Protein AF-A0A7X3IC66-F1 (afdb_monomer)

Mean predicted aligned error: 14.24 Å

Nearest PDB structures (foldseek):
  1yvi-assembly1_A  TM=6.489E-01  e=3.485E-03  Oryza sativa
  1yvi-assembly2_B  TM=6.527E-01  e=1.389E-02  Oryza sativa
  1wn0-assembly2_B  TM=6.439E-01  e=1.075E-02  Zea mays
  4euk-assembly1_B  TM=6.528E-01  e=2.092E-02  Arabidopsis thaliana
  4g78-assembly1_A  TM=6.211E-01  e=2.092E-02  Medicago truncatula

Foldseek 3Di:
DDDDDDDDDDDDDDDDDDDDDDDDDDDDDDDDDDDDDDDDDPPPDDDPPQLFDVVLLCVLVVNDPVVSLVLLVVLLVLLVVLLVVLPDPVDQLQVNLVSLVVNLVSCNSGRSVQLNVLSVQSSVCSVDPDDRPSVSNNVSSVSSSVCSVVVVD

Radius of gyration: 23.3 Å; Cα contacts (8 Å, |Δi|>4): 131; chains: 1; bounding box: 48×47×76 Å

Solvent-accessible surface area (backbone atoms only — not comparable to full-atom values): 9408 Å² total; per-residue (Å²): 143,82,86,85,83,89,87,87,81,84,86,83,84,87,82,89,89,85,85,88,88,85,88,91,86,86,85,89,80,89,82,91,81,80,89,77,90,77,88,78,79,85,69,76,83,83,81,82,80,55,50,31,36,48,68,52,28,32,66,68,41,75,65,38,64,67,56,41,53,50,54,51,50,51,43,49,51,48,50,69,62,41,49,67,55,49,68,36,81,88,52,54,48,60,62,30,16,53,41,22,49,52,51,22,53,49,21,59,70,44,24,18,58,66,37,21,54,36,21,51,52,27,20,52,18,33,69,58,72,69,84,50,57,56,67,64,31,50,55,40,46,52,48,31,46,53,28,56,76,68,66,62,78

pLDDT: mean 79.75, std 22.96, range [38.19, 98.44]

Structure (mmCIF, N/CA/C/O backbone):
data_AF-A0A7X3IC66-F1
#
_entry.id   AF-A0A7X3IC66-F1
#
loop_
_atom_site.group_PDB
_atom_site.id
_atom_site.type_symbol
_atom_site.label_atom_id
_atom_site.label_alt_id
_atom_site.label_comp_id
_atom_site.label_asym_id
_atom_site.label_entity_id
_atom_site.label_seq_id
_atom_site.pdbx_PDB_ins_code
_atom_site.Cartn_x
_atom_site.Cartn_y
_atom_site.Cartn_z
_atom_site.occupancy
_atom_site.B_iso_or_equiv
_atom_site.auth_seq_id
_atom_site.auth_comp_id
_atom_site.auth_asym_id
_atom_site.auth_atom_id
_atom_site.pdbx_PDB_model_num
ATOM 1 N N . MET A 1 1 ? -2.172 17.892 -31.050 1.00 46.38 1 MET A N 1
ATOM 2 C CA . MET A 1 1 ? -2.503 17.134 -29.828 1.00 46.38 1 MET A CA 1
ATOM 3 C C . MET A 1 1 ? -1.200 16.613 -29.258 1.00 46.38 1 MET A C 1
ATOM 5 O O . MET A 1 1 ? -0.631 15.692 -29.823 1.00 46.38 1 MET A O 1
ATOM 9 N N . VAL A 1 2 ? -0.688 17.285 -28.231 1.00 42.09 2 VAL A N 1
ATOM 10 C CA . VAL A 1 2 ? 0.462 16.854 -27.432 1.00 42.09 2 VAL A CA 1
ATOM 11 C C . VAL A 1 2 ? 0.081 17.067 -25.965 1.00 42.09 2 VAL A C 1
ATOM 13 O O . VAL A 1 2 ? -0.483 18.100 -25.613 1.00 42.09 2 VAL A O 1
ATOM 16 N N . THR A 1 3 ? 0.285 16.009 -25.197 1.00 39.59 3 THR A N 1
ATOM 17 C CA . THR A 1 3 ? 0.071 15.760 -23.762 1.00 39.59 3 THR A CA 1
ATOM 18 C C . THR A 1 3 ? 0.975 16.656 -22.891 1.00 39.59 3 THR A C 1
ATOM 20 O O . THR A 1 3 ? 2.136 16.825 -23.245 1.00 39.59 3 THR A O 1
ATOM 23 N N . ASP A 1 4 ? 0.452 17.379 -21.886 1.00 41.06 4 ASP A N 1
ATOM 24 C CA . ASP A 1 4 ? 0.332 17.003 -20.443 1.00 41.06 4 ASP A CA 1
ATOM 25 C C . ASP A 1 4 ? 1.485 17.655 -19.601 1.00 41.06 4 ASP A C 1
ATOM 27 O O . ASP A 1 4 ? 2.430 18.158 -20.206 1.00 41.06 4 ASP A O 1
ATOM 31 N N . PRO A 1 5 ? 1.475 17.733 -18.251 1.00 49.75 5 PRO A N 1
ATOM 32 C CA . PRO A 1 5 ? 0.738 18.671 -17.393 1.00 49.75 5 PRO A CA 1
ATOM 33 C C . PRO A 1 5 ? 1.602 19.252 -16.229 1.00 49.75 5 PRO A C 1
ATOM 35 O O . PRO A 1 5 ? 2.781 18.962 -16.070 1.00 49.75 5 PRO A O 1
ATOM 38 N N . ALA A 1 6 ? 0.959 20.042 -15.362 1.00 41.19 6 ALA A N 1
ATOM 39 C CA . ALA A 1 6 ? 1.224 20.191 -13.920 1.00 41.19 6 ALA A CA 1
ATOM 40 C C . ALA A 1 6 ? 2.658 20.489 -13.407 1.00 41.19 6 ALA A C 1
ATOM 42 O O . ALA A 1 6 ? 3.441 19.601 -13.085 1.00 41.19 6 ALA A O 1
ATOM 43 N N . ALA A 1 7 ? 2.898 21.762 -13.077 1.00 43.81 7 ALA A N 1
ATOM 44 C CA . ALA A 1 7 ? 3.817 22.144 -12.003 1.00 43.81 7 ALA A CA 1
ATOM 45 C C . ALA A 1 7 ? 3.177 23.240 -11.134 1.00 43.81 7 ALA A C 1
ATOM 47 O O . ALA A 1 7 ? 3.346 24.431 -11.381 1.00 43.81 7 ALA A O 1
ATOM 48 N N . HIS A 1 8 ? 2.425 22.835 -10.106 1.00 41.56 8 HIS A N 1
ATOM 49 C CA . HIS A 1 8 ? 2.025 23.719 -9.010 1.00 41.56 8 HIS A CA 1
ATOM 50 C C . HIS A 1 8 ? 2.870 23.372 -7.782 1.00 41.56 8 HIS A C 1
ATOM 52 O O . HIS A 1 8 ? 2.606 22.398 -7.082 1.00 41.56 8 HIS A O 1
ATOM 58 N N . ARG A 1 9 ? 3.932 24.147 -7.553 1.00 49.19 9 ARG A N 1
ATOM 59 C CA . ARG A 1 9 ? 4.831 23.999 -6.405 1.00 49.19 9 ARG A CA 1
ATOM 60 C C . ARG A 1 9 ? 4.546 25.127 -5.416 1.00 49.19 9 ARG A C 1
ATOM 62 O O . ARG A 1 9 ? 5.044 26.238 -5.574 1.00 49.19 9 ARG A O 1
ATOM 69 N N . LEU A 1 10 ? 3.720 24.829 -4.415 1.00 49.00 10 LEU A N 1
ATOM 70 C CA . LEU A 1 10 ? 3.425 25.718 -3.295 1.00 49.00 10 LEU A CA 1
ATOM 71 C C . LEU A 1 10 ? 4.655 25.803 -2.373 1.00 49.00 10 LEU A C 1
ATOM 73 O O . LEU A 1 10 ? 5.173 24.791 -1.904 1.00 49.00 10 LEU A O 1
ATOM 77 N N . HIS A 1 11 ? 5.143 27.023 -2.162 1.00 42.94 11 HIS A N 1
ATOM 78 C CA . HIS A 1 11 ? 6.290 27.356 -1.321 1.00 42.94 11 HIS A CA 1
ATOM 79 C C . HIS A 1 11 ? 5.786 27.557 0.117 1.00 42.94 11 HIS A C 1
ATOM 81 O O . HIS A 1 11 ? 5.034 28.494 0.373 1.00 42.94 11 HIS A O 1
ATOM 87 N N . ILE A 1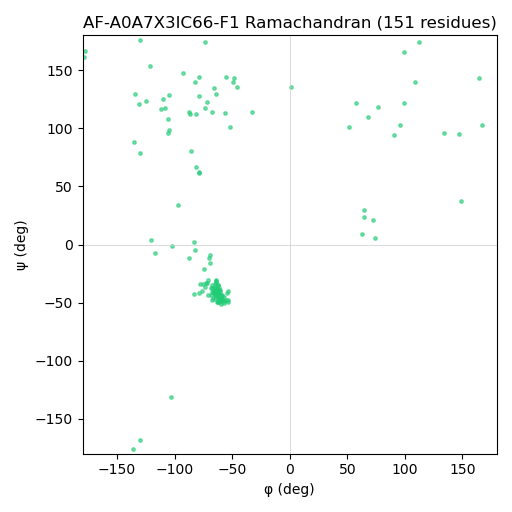 12 ? 6.178 26.690 1.051 1.00 48.75 12 ILE A N 1
ATOM 88 C CA . ILE A 1 12 ? 5.937 26.884 2.488 1.00 48.75 12 ILE A CA 1
ATOM 89 C C . ILE A 1 12 ? 7.295 27.120 3.146 1.00 48.75 12 ILE A C 1
ATOM 91 O O . ILE A 1 12 ? 8.166 26.255 3.118 1.00 48.75 12 ILE A O 1
ATOM 95 N N . VAL A 1 13 ? 7.471 28.314 3.709 1.00 50.03 13 VAL A N 1
ATOM 96 C CA . VAL A 1 13 ? 8.648 28.726 4.483 1.00 50.03 13 VAL A CA 1
ATOM 97 C C . VAL A 1 13 ? 8.219 28.863 5.944 1.00 50.03 13 VAL A C 1
ATOM 99 O O . VAL A 1 13 ? 7.294 29.634 6.206 1.00 50.03 13 VAL A O 1
ATOM 102 N N . PRO A 1 14 ? 8.872 28.187 6.905 1.00 46.12 14 PRO A N 1
ATOM 103 C CA . PRO A 1 14 ? 8.738 28.567 8.308 1.00 46.12 14 PRO A CA 1
ATOM 104 C C . PRO A 1 14 ? 9.998 29.237 8.902 1.00 46.12 14 PRO A C 1
ATOM 106 O O . PRO A 1 14 ? 11.066 28.646 8.994 1.00 46.12 14 PRO A O 1
ATOM 109 N N . GLN A 1 15 ? 9.781 30.497 9.300 1.00 48.03 15 GLN A N 1
ATOM 110 C CA . GLN A 1 15 ? 10.087 31.177 10.575 1.00 48.03 15 GLN A CA 1
ATOM 111 C C . GLN A 1 15 ? 11.518 31.277 11.158 1.00 48.03 15 GLN A C 1
ATOM 113 O O . GLN A 1 15 ? 12.118 30.307 11.599 1.00 48.03 15 GLN A O 1
ATOM 118 N N . GLY A 1 16 ? 11.942 32.537 11.366 1.00 43.09 16 GLY A N 1
ATOM 119 C CA . GLY A 1 16 ? 12.030 33.104 12.725 1.00 43.09 16 GLY A CA 1
ATOM 120 C C . GLY A 1 16 ? 13.350 32.956 13.493 1.00 43.09 16 GLY A C 1
ATOM 121 O O . GLY A 1 16 ? 13.544 32.007 14.239 1.00 43.09 16 GLY A O 1
ATOM 122 N N . ARG A 1 17 ? 14.219 33.972 13.402 1.00 43.56 17 ARG A N 1
ATOM 123 C CA . ARG A 1 17 ? 15.488 34.124 14.141 1.00 43.56 17 ARG A CA 1
ATOM 124 C C . ARG A 1 17 ? 15.344 35.169 15.258 1.00 43.56 17 ARG A C 1
ATOM 126 O O . ARG A 1 17 ? 14.971 36.302 14.971 1.00 43.56 17 ARG A O 1
ATOM 133 N N . GLY A 1 18 ? 15.730 34.825 16.491 1.00 38.69 18 GLY A N 1
ATOM 134 C CA . GLY A 1 18 ? 15.881 35.745 17.635 1.00 38.69 18 GLY A CA 1
ATOM 135 C C . GLY A 1 18 ? 16.383 35.031 18.911 1.00 38.69 18 GLY A C 1
ATOM 136 O O . GLY A 1 18 ? 16.333 33.809 18.942 1.00 38.69 18 GLY A O 1
ATOM 137 N N . PRO A 1 19 ? 16.938 35.739 19.919 1.00 51.81 19 PRO A N 1
ATOM 138 C CA . PRO A 1 19 ? 18.398 35.891 20.014 1.00 51.81 19 PRO A CA 1
ATOM 139 C C . PRO A 1 19 ? 19.049 35.574 21.389 1.00 51.81 19 PRO A C 1
ATOM 141 O O . PRO A 1 19 ? 18.379 35.397 22.395 1.00 51.81 19 PRO A O 1
ATOM 144 N N . ALA A 1 20 ? 20.390 35.662 21.373 1.00 45.69 20 ALA A N 1
ATOM 145 C CA . ALA A 1 20 ? 21.323 36.075 22.439 1.00 45.69 20 ALA A CA 1
ATOM 146 C C . ALA A 1 20 ? 21.662 35.111 23.599 1.00 45.69 20 ALA A C 1
ATOM 148 O O . ALA A 1 20 ? 20.852 34.773 24.451 1.00 45.69 20 ALA A O 1
ATOM 149 N N . ARG A 1 21 ? 22.958 34.775 23.663 1.00 44.34 21 ARG A N 1
ATOM 150 C CA . ARG A 1 21 ? 23.666 34.203 24.818 1.00 44.34 21 ARG A CA 1
ATOM 151 C C . ARG A 1 21 ? 24.298 35.322 25.647 1.00 44.34 21 ARG A C 1
ATOM 153 O O . ARG A 1 21 ? 24.780 36.277 25.038 1.00 44.34 21 ARG A O 1
ATOM 160 N N . SER A 1 22 ? 24.393 35.146 26.970 1.00 43.88 22 SER A N 1
ATOM 161 C CA . SER A 1 22 ? 25.415 35.698 27.899 1.00 43.88 22 SER A CA 1
ATOM 162 C C . SER A 1 22 ? 25.142 35.181 29.345 1.00 43.88 22 SER A C 1
ATOM 164 O O . SER A 1 22 ? 24.096 34.565 29.533 1.00 43.88 22 SER A O 1
ATOM 166 N N . PRO A 1 23 ? 26.058 35.300 30.337 1.00 64.38 23 PRO A N 1
ATOM 167 C CA . PRO A 1 23 ? 27.018 34.246 30.709 1.00 64.38 23 PRO A CA 1
ATOM 168 C C . PRO A 1 23 ? 27.033 33.945 32.240 1.00 64.38 23 PRO A C 1
ATOM 170 O O . PRO A 1 23 ? 26.205 34.473 32.973 1.00 64.38 23 PRO A O 1
ATOM 173 N N . ALA A 1 24 ? 28.049 33.185 32.691 1.00 45.16 24 ALA A N 1
ATOM 174 C CA . ALA A 1 24 ? 28.637 33.111 34.050 1.00 45.16 24 ALA A CA 1
ATOM 175 C C . ALA A 1 24 ? 28.370 31.843 34.891 1.00 45.16 24 ALA A C 1
ATOM 177 O O . ALA A 1 24 ? 27.249 31.352 34.961 1.00 45.16 24 ALA A O 1
ATOM 178 N N . GLY A 1 25 ? 29.422 31.398 35.600 1.00 43.81 25 GLY A N 1
ATOM 179 C CA . GLY A 1 25 ? 29.310 30.655 36.863 1.00 43.81 25 GLY A CA 1
ATOM 180 C C . GLY A 1 25 ? 30.184 29.406 36.990 1.00 43.81 25 GLY A C 1
ATOM 181 O O . GLY A 1 25 ? 29.787 28.336 36.554 1.00 43.81 25 GLY A O 1
ATOM 182 N N . GLU A 1 26 ? 31.350 29.555 37.618 1.00 40.00 26 GLU A N 1
ATOM 183 C CA . GLU A 1 26 ? 32.279 28.502 38.064 1.00 40.00 26 GLU A CA 1
ATOM 184 C C . GLU A 1 26 ? 31.793 27.727 39.314 1.00 40.00 26 GLU A C 1
ATOM 186 O O . GLU A 1 26 ? 30.881 28.177 40.008 1.00 40.00 26 GLU A O 1
ATOM 191 N N . SER A 1 27 ? 32.557 26.678 39.676 1.00 43.34 27 SER A N 1
ATOM 192 C CA . SER A 1 27 ? 32.548 25.837 40.905 1.00 43.34 27 SER A CA 1
ATOM 193 C C . SER A 1 27 ? 31.813 24.501 40.714 1.00 43.34 27 SER A C 1
ATOM 195 O O . SER A 1 27 ? 30.673 24.480 40.283 1.00 43.34 27 SER A O 1
ATOM 197 N N . GLY A 1 28 ? 32.399 23.316 40.918 1.00 42.69 28 GLY A N 1
ATOM 198 C CA . GLY A 1 28 ? 33.317 22.899 41.979 1.00 42.69 28 GLY A CA 1
ATOM 199 C C . GLY A 1 28 ? 32.498 22.207 43.076 1.00 42.69 28 GLY A C 1
ATOM 200 O O . GLY A 1 28 ? 31.836 22.904 43.835 1.00 42.69 28 GLY A O 1
ATOM 201 N N . GLY A 1 29 ? 32.515 20.869 43.152 1.00 38.19 29 GLY A N 1
ATOM 202 C CA . GLY A 1 29 ? 31.837 20.132 44.228 1.00 38.19 29 GLY A CA 1
ATOM 203 C C . GLY A 1 29 ? 31.259 18.776 43.822 1.00 38.19 29 GLY A C 1
ATOM 204 O O . GLY A 1 29 ? 30.164 18.686 43.287 1.00 38.19 29 GLY A O 1
ATOM 205 N N . GLU A 1 30 ? 32.052 17.737 44.059 1.00 44.31 30 GLU A N 1
ATOM 206 C CA . GLU A 1 30 ? 31.700 16.444 44.664 1.00 44.31 30 GLU A CA 1
ATOM 207 C C . GLU A 1 30 ? 30.217 16.252 45.066 1.00 44.31 30 GLU A C 1
ATOM 209 O O . GLU A 1 30 ? 29.649 17.108 45.739 1.00 44.31 30 GLU A O 1
ATOM 214 N N . LEU A 1 31 ? 29.625 15.087 44.755 1.00 43.53 31 LEU A N 1
ATOM 215 C CA . LEU A 1 31 ? 29.079 14.124 45.733 1.00 43.53 31 LEU A CA 1
ATOM 216 C C . LEU A 1 31 ? 28.137 13.084 45.091 1.00 43.53 31 LEU A C 1
ATOM 218 O O . LEU A 1 31 ? 27.357 13.349 44.182 1.00 43.53 31 LEU A O 1
ATOM 222 N N . CYS A 1 32 ? 28.257 11.878 45.641 1.00 51.47 32 CYS A N 1
ATOM 223 C CA . CYS A 1 32 ? 27.411 10.698 45.507 1.00 51.47 32 CYS A CA 1
ATOM 224 C C . CYS A 1 32 ? 25.913 10.995 45.713 1.00 51.47 32 CYS A C 1
ATOM 226 O O . CYS A 1 32 ? 25.557 11.692 46.663 1.00 51.47 32 CYS A O 1
ATOM 228 N N . GLY A 1 33 ? 25.040 10.384 44.904 1.00 43.94 33 GLY A N 1
ATOM 229 C CA . GLY A 1 33 ? 23.612 10.329 45.215 1.00 43.94 33 GLY A CA 1
ATOM 230 C C . GLY A 1 33 ? 22.710 9.885 44.065 1.00 43.94 33 GLY A C 1
ATOM 231 O O . GLY A 1 33 ? 22.354 10.695 43.223 1.00 43.94 33 GLY A O 1
ATOM 232 N N . SER A 1 34 ? 22.284 8.623 44.139 1.00 47.56 34 SER A N 1
ATOM 233 C CA . SER A 1 34 ? 20.902 8.183 43.885 1.00 47.56 34 SER A CA 1
ATOM 234 C C . SER A 1 34 ? 20.339 8.271 42.461 1.00 47.56 34 SER A C 1
ATOM 236 O O . SER A 1 34 ? 19.946 9.324 41.971 1.00 47.56 34 SER A O 1
ATOM 238 N N . ASP A 1 35 ? 20.170 7.087 41.878 1.00 50.22 35 ASP A N 1
ATOM 239 C CA . ASP A 1 35 ? 19.203 6.776 40.823 1.00 50.22 35 ASP A CA 1
ATOM 240 C C . ASP A 1 35 ? 17.807 7.352 41.149 1.00 50.22 35 ASP A C 1
ATOM 242 O O . ASP A 1 35 ? 17.340 7.249 42.292 1.00 50.22 35 ASP A O 1
ATOM 246 N N . PRO A 1 36 ? 17.139 7.975 40.166 1.00 52.88 36 PRO A N 1
ATOM 247 C CA . PRO A 1 36 ? 15.895 7.355 39.723 1.00 52.88 36 PRO A CA 1
ATOM 248 C C . PRO A 1 36 ? 15.804 7.221 38.197 1.00 52.88 36 PRO A C 1
ATOM 250 O O . PRO A 1 36 ? 15.781 8.205 37.454 1.00 52.88 36 PRO A O 1
ATOM 253 N N . GLN A 1 37 ? 15.653 5.973 37.754 1.00 47.47 37 GLN A N 1
ATOM 254 C CA . GLN A 1 37 ? 15.032 5.561 36.501 1.00 47.47 37 GLN A CA 1
ATOM 255 C C . GLN A 1 37 ? 13.890 6.504 36.106 1.00 47.47 37 GLN A C 1
ATOM 257 O O . GLN A 1 37 ? 12.829 6.520 36.730 1.00 47.47 37 GLN A O 1
ATOM 262 N N . SER A 1 38 ? 14.086 7.220 35.003 1.00 46.19 38 SER A N 1
ATOM 263 C CA . SER A 1 38 ? 12.991 7.696 34.163 1.00 46.19 38 SER A CA 1
ATOM 264 C C . SER A 1 38 ? 12.978 6.829 32.905 1.00 46.19 38 SER A C 1
ATOM 266 O O . SER A 1 38 ? 13.906 6.926 32.101 1.00 46.19 38 SER A O 1
ATOM 268 N N . PRO A 1 39 ? 11.993 5.930 32.742 1.00 61.72 39 PRO A N 1
ATOM 269 C CA . PRO A 1 39 ? 11.777 5.235 31.490 1.00 61.72 39 PRO A CA 1
ATOM 270 C C . PRO A 1 39 ? 10.872 6.099 30.609 1.00 61.72 39 PRO A C 1
ATOM 272 O O . PRO A 1 39 ? 9.689 6.255 30.891 1.00 61.72 39 PRO A O 1
ATOM 275 N N . GLU A 1 40 ? 11.401 6.618 29.509 1.00 49.28 40 GLU A N 1
ATOM 276 C CA . GLU A 1 40 ? 10.568 6.970 28.358 1.00 49.28 40 GLU A CA 1
ATOM 277 C C . GL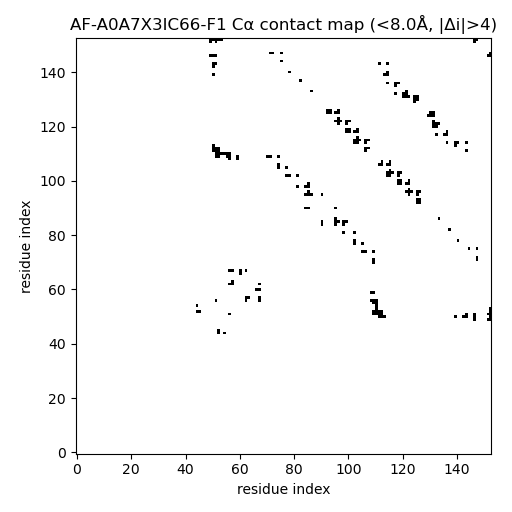U A 1 40 ? 11.186 6.363 27.109 1.00 49.28 40 GLU A C 1
ATOM 279 O O . GLU A 1 40 ? 11.913 6.963 26.320 1.00 49.28 40 GLU A O 1
ATOM 284 N N . ASN A 1 41 ? 10.900 5.070 27.012 1.00 46.75 41 ASN A N 1
ATOM 285 C CA . ASN A 1 41 ? 11.106 4.228 25.859 1.00 46.75 41 ASN A CA 1
ATOM 286 C C . ASN A 1 41 ? 10.459 4.923 24.652 1.00 46.75 41 ASN A C 1
ATOM 288 O O . ASN A 1 41 ? 9.249 4.847 24.454 1.00 46.75 41 ASN A O 1
ATOM 292 N N . THR A 1 42 ? 11.263 5.575 23.814 1.00 48.22 42 THR A N 1
ATOM 293 C CA . THR A 1 42 ? 10.898 5.781 22.407 1.00 48.22 42 THR A CA 1
ATOM 294 C C . THR A 1 42 ? 11.187 4.475 21.673 1.00 48.22 42 THR A C 1
ATOM 296 O O . THR A 1 42 ? 12.034 4.396 20.789 1.00 48.22 42 THR A O 1
ATOM 299 N N . GLU A 1 43 ? 10.507 3.410 22.084 1.00 50.19 43 GLU A N 1
ATOM 300 C CA . GLU A 1 43 ? 10.370 2.219 21.261 1.00 50.19 43 GLU A CA 1
ATOM 301 C C . GLU A 1 43 ? 9.164 2.479 20.367 1.00 50.19 43 GLU A C 1
ATOM 303 O O . GLU A 1 43 ? 8.030 2.114 20.664 1.00 50.19 43 GLU A O 1
ATOM 308 N N . SER A 1 44 ? 9.421 3.243 19.303 1.00 50.47 44 SER A N 1
ATOM 309 C CA . SER A 1 44 ? 8.476 3.433 18.210 1.00 50.47 44 SER A CA 1
ATOM 310 C C . SER A 1 44 ? 8.119 2.050 17.667 1.00 50.47 44 SER A C 1
ATOM 312 O O . SER A 1 44 ? 8.985 1.354 17.135 1.00 50.47 44 SER A O 1
ATOM 314 N N . GLY A 1 45 ? 6.855 1.676 17.874 1.00 47.84 45 GLY A N 1
ATOM 315 C CA . GLY A 1 45 ? 6.257 0.383 17.565 1.00 47.84 45 GLY A CA 1
ATOM 316 C C . GLY A 1 45 ? 6.563 -0.119 16.157 1.00 47.84 45 GLY A C 1
ATOM 317 O O . GLY A 1 45 ? 6.702 0.649 15.204 1.00 47.84 45 GLY A O 1
ATOM 318 N N . GLY A 1 46 ? 6.740 -1.434 16.086 1.00 44.88 46 GLY A N 1
ATOM 319 C CA . GLY A 1 46 ? 7.126 -2.158 14.883 1.00 44.88 46 GLY A CA 1
ATOM 320 C C . GLY A 1 46 ? 7.964 -3.401 15.186 1.00 44.88 46 GLY A C 1
ATOM 321 O O . GLY A 1 46 ? 8.912 -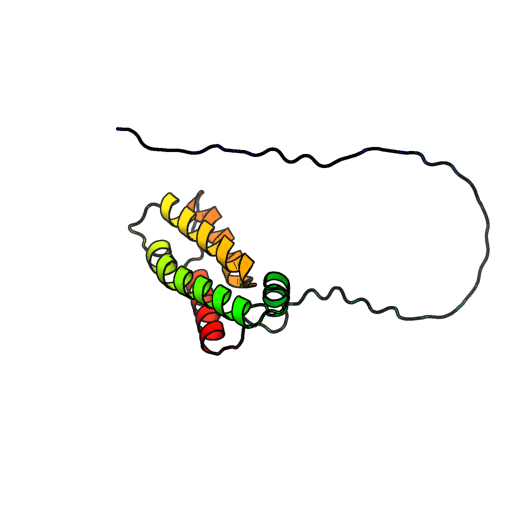3.682 14.457 1.00 44.88 46 GLY A O 1
ATOM 322 N N . ALA A 1 47 ? 7.674 -4.132 16.269 1.00 48.50 47 ALA A N 1
ATOM 323 C CA . ALA A 1 47 ? 8.397 -5.363 16.626 1.00 48.50 47 ALA A CA 1
ATOM 324 C C . ALA A 1 47 ? 7.510 -6.620 16.618 1.00 48.50 47 ALA A C 1
ATOM 326 O O . ALA A 1 47 ? 8.010 -7.737 16.712 1.00 48.50 47 ALA A O 1
ATOM 327 N N . ASP A 1 48 ? 6.200 -6.464 16.454 1.00 54.59 48 ASP A N 1
ATOM 328 C CA . ASP A 1 48 ? 5.220 -7.556 16.487 1.00 54.59 48 ASP A CA 1
ATOM 329 C C . ASP A 1 48 ? 5.091 -8.305 15.148 1.00 54.59 48 ASP A C 1
ATOM 331 O O . ASP A 1 48 ? 4.305 -9.245 15.024 1.00 54.59 48 ASP A O 1
ATOM 335 N N . GLY A 1 49 ? 5.883 -7.936 14.133 1.00 65.06 49 GLY A N 1
ATOM 336 C CA . GLY A 1 49 ? 5.891 -8.604 12.826 1.00 65.06 49 GLY A CA 1
ATOM 337 C C . GLY A 1 49 ? 4.560 -8.506 12.071 1.00 65.06 49 GLY A C 1
ATOM 338 O O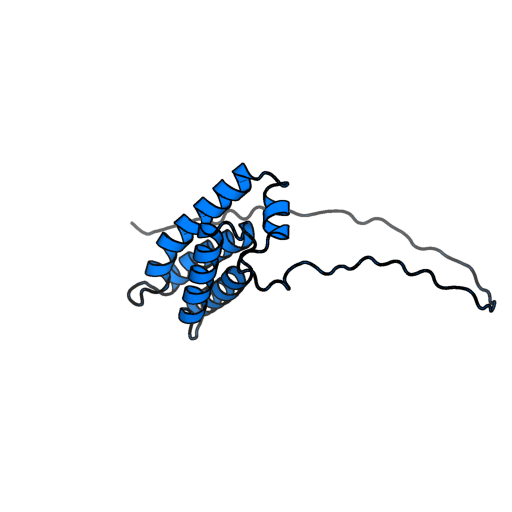 . GLY A 1 49 ? 4.389 -9.165 11.041 1.00 65.06 49 GLY A O 1
ATOM 339 N N . SER A 1 50 ? 3.619 -7.696 12.568 1.00 83.50 50 SER A N 1
ATOM 340 C CA . SER A 1 50 ? 2.357 -7.424 11.898 1.00 83.50 50 SER A CA 1
ATOM 341 C C . SER A 1 50 ? 2.629 -6.659 10.598 1.00 83.50 50 SER A C 1
ATOM 343 O O . SER A 1 50 ? 3.413 -5.708 10.590 1.00 83.50 50 SER A O 1
ATOM 345 N N . PRO A 1 51 ? 2.004 -7.038 9.472 1.00 91.25 51 PRO A N 1
ATOM 346 C CA . PRO A 1 51 ? 2.168 -6.315 8.213 1.00 91.25 51 PRO A CA 1
ATOM 347 C C . PRO A 1 51 ? 1.492 -4.931 8.224 1.00 91.25 51 PRO A C 1
ATOM 349 O O . PRO A 1 51 ? 1.742 -4.147 7.309 1.00 91.25 51 PRO A O 1
ATOM 352 N N . ILE A 1 52 ? 0.655 -4.646 9.230 1.00 93.38 52 ILE A N 1
ATOM 353 C CA . ILE A 1 52 ? 0.023 -3.351 9.497 1.00 93.38 52 ILE A CA 1
ATOM 354 C C . ILE A 1 52 ? 0.366 -2.936 10.931 1.00 93.38 52 ILE A C 1
ATOM 356 O O . ILE A 1 52 ? 0.090 -3.691 11.866 1.00 93.38 52 ILE A O 1
ATOM 360 N N . ASP A 1 53 ? 0.968 -1.758 11.093 1.00 94.19 53 ASP A N 1
ATOM 361 C CA . ASP A 1 53 ? 1.254 -1.176 12.403 1.00 94.19 53 ASP A CA 1
ATOM 362 C C . ASP A 1 53 ? 0.007 -0.485 12.972 1.00 94.19 53 ASP A C 1
ATOM 364 O O . ASP A 1 53 ? -0.462 0.536 12.456 1.00 94.19 53 ASP A O 1
ATOM 368 N N . ARG A 1 54 ? -0.539 -1.054 14.051 1.00 91.25 54 ARG A N 1
ATOM 369 C CA . ARG A 1 54 ? -1.782 -0.565 14.655 1.00 91.25 54 ARG A CA 1
ATOM 370 C C . ARG A 1 54 ? -1.620 0.815 15.286 1.00 91.25 54 ARG A C 1
ATOM 372 O O . ARG A 1 54 ? -2.560 1.602 15.249 1.00 91.25 54 ARG A O 1
ATOM 379 N N . ALA A 1 55 ? -0.460 1.114 15.867 1.00 91.50 55 ALA A N 1
ATOM 380 C CA . ALA A 1 55 ? -0.222 2.402 16.513 1.00 91.50 55 ALA A CA 1
ATOM 381 C C . ALA A 1 55 ? -0.203 3.544 15.484 1.00 91.50 55 ALA A C 1
ATOM 383 O O . ALA A 1 55 ? -0.804 4.593 15.708 1.00 91.50 55 ALA A O 1
ATOM 384 N N . ALA A 1 56 ? 0.418 3.320 14.326 1.00 90.50 56 ALA A N 1
ATOM 385 C CA . ALA A 1 56 ? 0.412 4.242 13.201 1.00 90.50 56 ALA A CA 1
ATOM 386 C C . ALA A 1 56 ? -0.999 4.427 12.633 1.00 90.50 56 ALA A C 1
ATOM 388 O O . ALA A 1 56 ? -1.398 5.557 12.353 1.00 90.50 56 ALA A O 1
ATOM 389 N N . LEU A 1 57 ? -1.769 3.341 12.497 1.00 93.06 57 LEU A N 1
ATOM 390 C CA . LEU A 1 57 ? -3.157 3.417 12.042 1.00 93.06 57 LEU A CA 1
ATOM 391 C C . LEU A 1 57 ? -4.027 4.228 13.014 1.00 93.06 57 LEU A C 1
ATOM 393 O O . LEU A 1 57 ? -4.764 5.108 12.581 1.00 93.06 57 LEU A O 1
ATOM 397 N N . ASP A 1 58 ? -3.901 3.975 14.317 1.00 93.19 58 ASP A N 1
ATOM 398 C CA . ASP A 1 58 ? -4.628 4.692 15.369 1.00 93.19 58 ASP A CA 1
ATOM 399 C C . ASP A 1 58 ? -4.286 6.189 15.372 1.00 93.19 58 ASP A C 1
ATOM 401 O O . ASP A 1 58 ? -5.178 7.038 15.376 1.00 93.19 58 ASP A O 1
ATOM 405 N N . ALA A 1 59 ? -3.000 6.526 15.245 1.00 92.56 59 ALA A N 1
ATOM 406 C CA . ALA A 1 59 ? -2.547 7.907 15.118 1.00 92.56 59 ALA A CA 1
ATOM 407 C C . ALA A 1 59 ? -3.100 8.596 13.857 1.00 92.56 59 ALA A C 1
ATOM 409 O O . ALA A 1 59 ? -3.405 9.790 13.890 1.00 92.56 59 ALA A O 1
ATOM 410 N N . GLN A 1 60 ? -3.253 7.860 12.751 1.00 90.56 60 GLN A N 1
ATOM 411 C CA . GLN A 1 60 ? -3.800 8.387 11.500 1.00 90.56 60 GLN A CA 1
ATOM 412 C C . GLN A 1 60 ? -5.310 8.645 11.586 1.00 90.56 60 GLN A C 1
ATOM 414 O O . GLN A 1 60 ? -5.801 9.583 10.954 1.00 90.56 60 GLN A O 1
ATOM 419 N N . THR A 1 61 ? -6.046 7.831 12.346 1.00 94.94 61 THR A N 1
ATOM 420 C CA . THR A 1 61 ? -7.510 7.930 12.459 1.00 94.94 61 THR A CA 1
ATOM 421 C C . THR A 1 61 ? -7.992 8.591 13.745 1.00 94.94 61 THR A C 1
ATOM 423 O O . THR A 1 61 ? -9.195 8.756 13.928 1.00 94.94 61 THR A O 1
ATOM 426 N N . GLY A 1 62 ? -7.081 8.988 14.636 1.00 94.19 62 GLY A N 1
ATOM 427 C CA . GLY A 1 62 ? -7.428 9.530 15.950 1.00 94.19 62 GLY A CA 1
ATOM 428 C C . GLY A 1 62 ? -8.120 8.504 16.852 1.00 94.19 62 GLY A C 1
ATOM 429 O O . GLY A 1 62 ? -8.976 8.878 17.651 1.00 94.19 62 GLY A O 1
ATOM 430 N N . GLY A 1 63 ? -7.804 7.219 16.676 1.00 93.44 63 GLY A N 1
ATOM 431 C CA . GLY A 1 63 ? -8.430 6.104 17.388 1.00 93.44 63 GLY A CA 1
ATOM 432 C C . GLY A 1 63 ? -9.852 5.758 16.939 1.00 93.44 63 GLY A C 1
ATOM 433 O O . GLY A 1 63 ? -10.493 4.890 17.537 1.00 93.44 63 GLY A O 1
ATOM 434 N N . ASP A 1 64 ? -10.361 6.398 15.882 1.00 96.44 64 ASP A N 1
ATOM 435 C CA . ASP A 1 64 ? -11.678 6.085 15.335 1.00 96.44 64 ASP A CA 1
ATOM 436 C C . ASP A 1 64 ? -11.642 4.747 14.575 1.00 96.44 64 ASP A C 1
ATOM 438 O O . ASP A 1 64 ? -10.913 4.573 13.591 1.00 96.44 64 ASP A O 1
ATOM 442 N N . ILE A 1 65 ? -12.421 3.782 15.072 1.00 93.25 65 ILE A N 1
ATOM 443 C CA . ILE A 1 65 ? -12.448 2.403 14.571 1.00 93.25 65 ILE A CA 1
ATOM 444 C C . ILE A 1 65 ? -13.159 2.320 13.216 1.00 93.25 65 ILE A C 1
ATOM 446 O O . ILE A 1 65 ? -12.752 1.523 12.366 1.00 93.25 65 ILE A O 1
ATOM 450 N N . ASP A 1 66 ? -14.210 3.108 12.998 1.00 95.12 66 ASP A N 1
ATOM 451 C CA . ASP A 1 66 ? -14.966 3.086 11.746 1.00 95.12 66 ASP A CA 1
ATOM 452 C C . ASP A 1 66 ? -14.135 3.706 10.618 1.00 95.12 66 ASP A C 1
ATOM 454 O O . ASP A 1 66 ? -13.996 3.102 9.549 1.00 95.12 66 ASP A O 1
ATOM 458 N N . LEU A 1 67 ? -13.463 4.826 10.898 1.00 96.00 67 LEU A N 1
ATOM 459 C CA . LEU A 1 67 ? -12.505 5.442 9.986 1.00 96.00 67 LEU A CA 1
ATOM 460 C C . LEU A 1 67 ? -11.314 4.518 9.707 1.00 96.00 67 LEU A C 1
ATOM 462 O O . LEU A 1 67 ? -10.905 4.381 8.555 1.00 96.00 67 LEU A O 1
ATOM 466 N N . ALA A 1 68 ? -10.778 3.830 10.722 1.00 95.31 68 ALA A N 1
ATOM 467 C CA . ALA A 1 68 ? -9.705 2.851 10.525 1.00 95.31 68 ALA A CA 1
ATOM 468 C C . ALA A 1 68 ? -10.132 1.735 9.565 1.00 95.31 68 ALA A C 1
ATOM 470 O O . ALA A 1 68 ? -9.388 1.374 8.652 1.00 95.31 68 ALA A O 1
ATOM 471 N N . ARG A 1 69 ? -11.357 1.220 9.707 1.00 94.81 69 ARG A N 1
ATOM 472 C CA . ARG A 1 69 ? -11.900 0.204 8.795 1.00 94.81 69 ARG A CA 1
ATOM 473 C C . ARG A 1 69 ? -12.082 0.737 7.380 1.00 94.81 69 ARG A C 1
ATOM 475 O O . ARG A 1 69 ? -11.754 0.022 6.433 1.00 94.81 69 ARG A O 1
ATOM 482 N N . GLU A 1 70 ? -12.573 1.963 7.227 1.00 96.00 70 GLU A N 1
ATOM 483 C CA . GLU A 1 70 ? -12.737 2.603 5.921 1.00 96.00 70 GLU A CA 1
ATOM 484 C C . GLU A 1 70 ? -11.387 2.785 5.216 1.00 96.00 70 GLU A C 1
ATOM 486 O O . GLU A 1 70 ? -11.209 2.345 4.078 1.00 96.00 70 GLU A O 1
ATOM 491 N N . VAL A 1 71 ? -10.403 3.344 5.917 1.00 96.06 71 VAL A N 1
ATOM 492 C CA . VAL A 1 71 ? -9.049 3.572 5.400 1.00 96.06 71 VAL A CA 1
ATOM 493 C C . VAL A 1 71 ? -8.374 2.252 5.003 1.00 96.06 71 VAL A C 1
ATOM 495 O O . VAL A 1 71 ? -7.804 2.151 3.911 1.00 96.06 71 VAL A O 1
ATOM 498 N N . LEU A 1 72 ? -8.498 1.200 5.819 1.00 97.00 72 LEU A N 1
ATOM 499 C CA . LEU A 1 72 ? -7.984 -0.131 5.481 1.00 97.00 72 LEU A CA 1
ATOM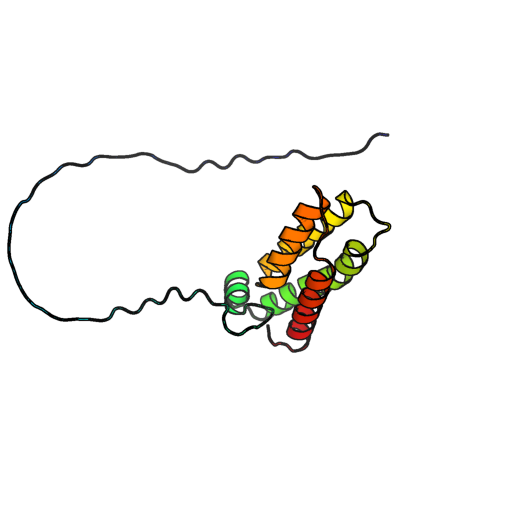 500 C C . LEU A 1 72 ? -8.699 -0.746 4.269 1.00 97.00 72 LEU A C 1
ATOM 502 O O . LEU A 1 72 ? -8.054 -1.396 3.441 1.00 97.00 72 LEU A O 1
ATOM 506 N N . ALA A 1 73 ? -10.012 -0.546 4.133 1.00 95.94 73 ALA A N 1
ATOM 507 C CA . ALA A 1 73 ? -10.771 -1.021 2.980 1.00 95.94 73 ALA A CA 1
ATOM 508 C C . ALA A 1 73 ? -10.339 -0.312 1.686 1.00 95.94 73 ALA A C 1
ATOM 510 O O . ALA A 1 73 ? -10.146 -0.976 0.662 1.00 95.94 73 ALA A O 1
ATOM 511 N N . LEU A 1 74 ? -10.118 1.007 1.739 1.00 95.94 74 LEU A N 1
ATOM 512 C CA . LEU A 1 74 ? -9.596 1.796 0.621 1.00 95.94 74 LEU A CA 1
ATOM 513 C C . LEU A 1 74 ? -8.206 1.315 0.202 1.00 95.94 74 LEU A C 1
ATOM 515 O O . LEU A 1 74 ? -7.996 1.004 -0.974 1.00 95.94 74 LEU A O 1
ATOM 519 N N . PHE A 1 75 ? -7.288 1.161 1.159 1.00 97.12 75 PHE A N 1
ATOM 520 C CA . PHE A 1 75 ? -5.959 0.603 0.908 1.00 97.12 75 PHE A CA 1
ATOM 521 C C . PHE A 1 75 ? -6.045 -0.781 0.255 1.00 97.12 75 PHE A C 1
ATOM 523 O O . PHE A 1 75 ? -5.417 -1.036 -0.774 1.00 97.12 75 PHE A O 1
ATOM 530 N N . ALA A 1 76 ? -6.876 -1.674 0.795 1.00 97.19 76 ALA A N 1
ATOM 531 C CA . ALA A 1 76 ? -7.024 -3.023 0.270 1.00 97.19 76 ALA A CA 1
ATOM 532 C C . ALA A 1 76 ? -7.628 -3.045 -1.149 1.00 97.19 76 ALA A C 1
ATOM 534 O O . ALA A 1 76 ? -7.284 -3.914 -1.956 1.00 97.19 76 ALA A O 1
ATOM 535 N N . GLY A 1 77 ? -8.526 -2.111 -1.471 1.00 97.38 77 GLY A N 1
ATOM 536 C CA . GLY A 1 77 ? -9.050 -1.915 -2.823 1.00 97.38 77 GLY A CA 1
ATOM 537 C C . GLY A 1 77 ? -7.979 -1.413 -3.794 1.00 97.38 77 GLY A C 1
ATOM 538 O O . GLY A 1 77 ? -7.815 -1.974 -4.880 1.00 97.38 77 GLY A O 1
ATOM 539 N N . GLN A 1 78 ? -7.193 -0.414 -3.380 1.00 96.75 78 GLN A N 1
ATOM 540 C CA . GLN A 1 78 ? -6.087 0.125 -4.173 1.00 96.75 78 GLN A CA 1
ATOM 541 C C . GLN A 1 78 ? -5.031 -0.943 -4.467 1.00 96.75 78 GLN A C 1
ATOM 543 O O . GLN A 1 78 ? -4.668 -1.125 -5.625 1.00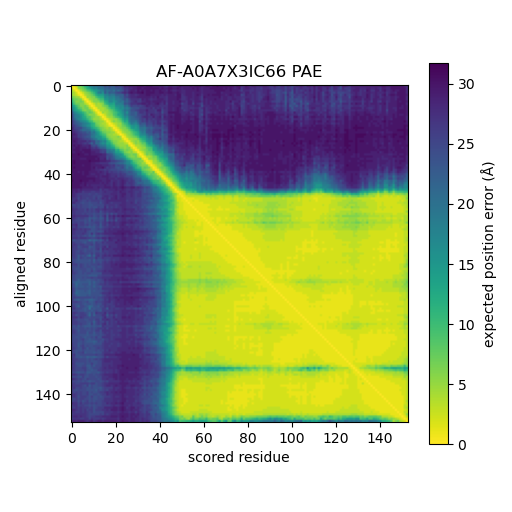 96.75 78 GLN A O 1
ATOM 548 N N . CYS A 1 79 ? -4.603 -1.714 -3.466 1.00 97.00 79 CYS A N 1
ATOM 549 C CA . CYS A 1 79 ? -3.642 -2.806 -3.636 1.00 97.00 79 CYS A CA 1
ATOM 550 C C . CYS A 1 79 ? -4.076 -3.803 -4.718 1.00 97.00 79 CYS A C 1
ATOM 552 O O . CYS A 1 79 ? -3.297 -4.115 -5.616 1.00 97.00 79 CYS A O 1
ATOM 554 N N . ARG A 1 80 ? -5.335 -4.257 -4.685 1.00 96.81 80 ARG A N 1
ATOM 555 C CA . ARG A 1 80 ? -5.868 -5.220 -5.666 1.00 96.81 80 ARG A CA 1
ATOM 556 C C . ARG A 1 80 ? -5.913 -4.669 -7.093 1.00 96.81 80 ARG A C 1
ATOM 558 O O . ARG A 1 80 ? -5.780 -5.440 -8.036 1.00 96.81 80 ARG A O 1
ATOM 565 N N . SER A 1 81 ? -6.098 -3.359 -7.249 1.00 96.81 81 SER A N 1
ATOM 566 C CA . SER A 1 81 ? -6.146 -2.697 -8.558 1.00 96.81 81 SER A CA 1
ATOM 567 C C . SER A 1 81 ? -4.751 -2.373 -9.106 1.00 96.81 81 SER A C 1
ATOM 569 O O . SER A 1 81 ? -4.469 -2.582 -10.286 1.00 96.81 81 SER A O 1
ATOM 571 N N . LEU A 1 82 ? -3.854 -1.884 -8.246 1.00 96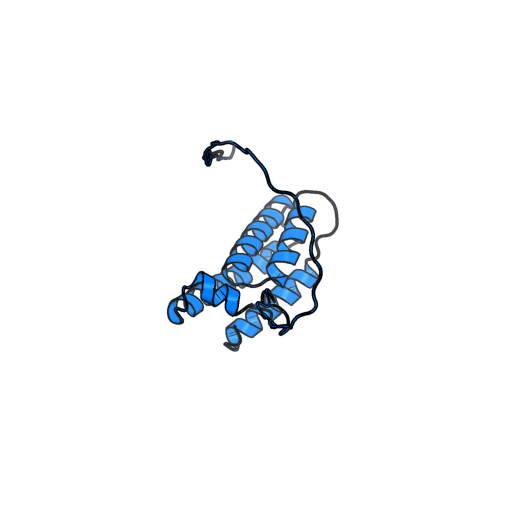.56 82 LEU A N 1
ATOM 572 C CA . LEU A 1 82 ? -2.527 -1.412 -8.639 1.00 96.56 82 LEU A CA 1
ATOM 573 C C . LEU A 1 82 ? -1.539 -2.560 -8.864 1.00 96.56 82 LEU A C 1
ATOM 575 O O . LEU A 1 82 ? -0.780 -2.512 -9.829 1.00 96.56 82 LEU A O 1
ATOM 579 N N . LEU A 1 83 ? -1.547 -3.588 -8.007 1.00 95.81 83 LEU A N 1
ATOM 580 C CA . LEU A 1 83 ? -0.550 -4.662 -8.031 1.00 95.81 83 LEU A CA 1
ATOM 581 C C . LEU A 1 83 ? -0.446 -5.405 -9.379 1.00 95.81 83 LEU A C 1
ATOM 583 O O . LEU A 1 83 ? 0.674 -5.505 -9.875 1.00 95.81 83 LEU A O 1
ATOM 587 N N . PRO A 1 84 ? -1.541 -5.862 -10.028 1.00 97.00 84 PRO A N 1
ATOM 588 C CA . PRO A 1 84 ? -1.434 -6.567 -11.310 1.00 97.00 84 PRO A CA 1
ATOM 589 C C . PRO A 1 84 ? -0.876 -5.687 -12.435 1.00 97.00 84 PRO A C 1
ATOM 591 O O . PRO A 1 84 ? -0.186 -6.182 -13.318 1.00 97.00 84 PRO A O 1
ATOM 594 N N . ARG A 1 85 ? -1.135 -4.375 -12.402 1.00 97.75 85 ARG A N 1
ATOM 595 C CA . ARG A 1 85 ? -0.562 -3.426 -13.368 1.00 97.75 85 ARG A CA 1
ATOM 596 C C . ARG A 1 85 ? 0.906 -3.142 -13.051 1.00 97.75 85 ARG A C 1
ATOM 598 O O . ARG A 1 85 ? 1.744 -3.079 -13.939 1.00 97.75 85 ARG A O 1
ATOM 605 N N . LEU A 1 86 ? 1.249 -3.009 -11.774 1.00 97.00 86 LEU A N 1
ATOM 606 C CA . LEU A 1 86 ? 2.623 -2.763 -11.345 1.00 97.00 86 LEU A CA 1
ATOM 607 C C . LEU A 1 86 ? 3.569 -3.913 -11.735 1.00 97.00 86 LEU A C 1
ATOM 609 O O . LEU A 1 86 ? 4.740 -3.674 -12.058 1.00 97.00 86 LEU A O 1
ATOM 613 N N . THR A 1 87 ? 3.076 -5.151 -11.717 1.00 96.50 87 THR A N 1
ATOM 614 C CA . THR A 1 87 ? 3.845 -6.346 -12.083 1.00 96.50 87 THR A CA 1
ATOM 615 C C . THR A 1 87 ? 3.818 -6.666 -13.574 1.00 96.50 87 THR A C 1
ATOM 617 O O . THR A 1 87 ? 4.651 -7.456 -14.013 1.00 96.50 87 THR A O 1
ATOM 620 N N . ASP A 1 88 ? 2.948 -6.029 -14.361 1.00 96.88 88 ASP A N 1
ATOM 621 C CA . ASP A 1 88 ? 2.840 -6.270 -15.799 1.00 96.88 88 ASP A CA 1
ATOM 622 C C . ASP A 1 88 ? 4.102 -5.790 -16.545 1.00 96.88 88 ASP A C 1
ATOM 624 O O . ASP A 1 88 ? 4.376 -4.584 -16.596 1.00 96.88 88 ASP A O 1
ATOM 628 N N . PRO A 1 89 ? 4.901 -6.695 -17.144 1.00 93.75 89 PRO A N 1
ATOM 629 C CA . PRO A 1 89 ? 6.074 -6.305 -17.915 1.00 93.75 89 PRO A CA 1
ATOM 630 C C . PRO A 1 89 ? 5.722 -5.602 -19.234 1.00 93.75 89 PRO A C 1
ATOM 632 O O . PRO A 1 89 ? 6.611 -4.981 -19.817 1.00 93.75 89 PRO A O 1
ATOM 635 N N . ALA A 1 90 ? 4.473 -5.686 -19.707 1.00 96.44 90 ALA A N 1
ATOM 636 C CA . ALA A 1 90 ? 4.024 -4.992 -20.910 1.00 96.44 90 ALA A CA 1
ATOM 637 C C . ALA A 1 90 ? 3.829 -3.483 -20.687 1.00 96.44 90 ALA A C 1
ATOM 639 O O . ALA A 1 90 ? 3.872 -2.717 -21.653 1.00 96.44 90 ALA A O 1
ATOM 640 N N . LEU A 1 91 ? 3.649 -3.039 -19.436 1.00 96.38 91 LEU A N 1
ATOM 641 C CA . LEU A 1 91 ? 3.506 -1.619 -19.129 1.00 96.38 91 LEU A CA 1
ATOM 642 C C . LEU A 1 91 ? 4.860 -0.889 -19.103 1.00 96.38 91 LEU A C 1
ATOM 644 O O . LEU A 1 91 ? 5.864 -1.433 -18.619 1.00 96.38 91 LEU A O 1
ATOM 648 N N . PRO A 1 92 ? 4.901 0.377 -19.563 1.00 96.81 92 PRO A N 1
ATOM 649 C CA . PRO A 1 92 ? 6.096 1.201 -19.488 1.00 96.81 92 PRO A CA 1
ATOM 650 C C . PRO A 1 92 ? 6.627 1.313 -18.059 1.00 96.81 92 PRO A C 1
ATOM 652 O O . PRO A 1 92 ? 5.874 1.445 -17.092 1.00 96.81 92 PRO A O 1
ATOM 655 N N . ARG A 1 93 ? 7.956 1.346 -17.929 1.00 95.81 93 ARG A N 1
ATOM 656 C CA . ARG A 1 93 ? 8.632 1.527 -16.636 1.00 95.81 93 ARG A CA 1
ATOM 657 C C . ARG A 1 93 ? 8.149 2.769 -15.880 1.00 95.81 93 ARG A C 1
ATOM 659 O O . ARG A 1 93 ? 7.958 2.691 -14.673 1.00 95.81 93 ARG A O 1
ATOM 666 N N . SER A 1 94 ? 7.917 3.877 -16.586 1.00 96.69 94 SER A N 1
ATOM 667 C CA . SER A 1 94 ? 7.410 5.123 -16.001 1.00 96.69 94 SER A CA 1
ATOM 668 C C . SER A 1 94 ? 6.023 4.948 -15.383 1.00 96.69 94 SER A C 1
ATOM 670 O O . SER A 1 94 ? 5.847 5.266 -14.215 1.00 96.69 94 SER A O 1
ATOM 672 N N . GLU A 1 95 ? 5.081 4.353 -16.118 1.00 97.88 95 GLU A N 1
ATOM 673 C CA . GLU A 1 95 ? 3.721 4.106 -15.624 1.00 97.88 95 GLU A CA 1
ATOM 674 C C . GLU A 1 95 ? 3.742 3.191 -14.396 1.00 97.88 95 GLU A C 1
ATOM 676 O O . GLU A 1 95 ? 3.099 3.461 -13.385 1.00 97.88 95 GLU A O 1
ATOM 681 N N . ARG A 1 96 ? 4.560 2.138 -14.437 1.00 98.12 96 ARG A N 1
ATOM 682 C CA . ARG A 1 96 ? 4.755 1.245 -13.292 1.00 98.12 96 ARG A CA 1
ATOM 683 C C . ARG A 1 96 ? 5.372 1.974 -12.098 1.00 98.12 96 ARG A C 1
ATOM 685 O O . ARG A 1 96 ? 4.989 1.710 -10.963 1.00 98.12 96 ARG A O 1
ATOM 692 N N . ALA A 1 97 ? 6.284 2.917 -12.322 1.00 97.88 97 ALA A N 1
ATOM 693 C CA . ALA A 1 97 ? 6.819 3.744 -11.247 1.00 97.88 97 ALA A CA 1
ATOM 694 C C . ALA A 1 97 ? 5.744 4.633 -10.605 1.00 97.88 97 ALA A C 1
ATOM 696 O O . ALA A 1 97 ? 5.739 4.794 -9.386 1.00 97.88 97 ALA A O 1
ATOM 697 N N . ASP A 1 98 ? 4.817 5.176 -11.395 1.00 98.25 98 ASP A N 1
ATOM 698 C CA . ASP A 1 98 ? 3.704 5.974 -10.874 1.00 98.25 98 ASP A CA 1
ATOM 699 C C . ASP A 1 98 ? 2.728 5.113 -10.054 1.00 98.25 98 ASP A C 1
ATOM 701 O O . ASP A 1 98 ? 2.293 5.525 -8.978 1.00 98.25 98 ASP A O 1
ATOM 705 N N . LEU A 1 99 ? 2.475 3.867 -10.471 1.00 98.19 99 LEU A N 1
ATOM 706 C CA . LEU A 1 99 ? 1.708 2.900 -9.673 1.00 98.19 99 LEU A CA 1
ATOM 707 C C . LEU A 1 99 ? 2.403 2.575 -8.339 1.00 98.19 99 LEU A C 1
ATOM 709 O O . LEU A 1 99 ? 1.748 2.534 -7.295 1.00 98.19 99 LEU A O 1
ATOM 713 N N . ALA A 1 100 ? 3.728 2.384 -8.350 1.00 98.00 100 ALA A N 1
ATOM 714 C CA . ALA A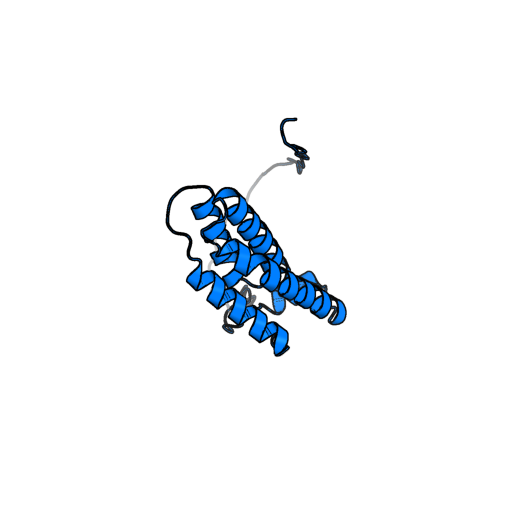 1 100 ? 4.515 2.179 -7.132 1.00 98.00 100 ALA A CA 1
ATOM 715 C C . ALA A 1 100 ? 4.463 3.407 -6.210 1.00 98.00 100 ALA A C 1
ATOM 717 O O . ALA A 1 100 ? 4.325 3.259 -4.997 1.00 98.00 100 ALA A O 1
ATOM 718 N N . HIS A 1 101 ? 4.504 4.616 -6.779 1.00 98.31 101 HIS A N 1
ATOM 719 C CA . HIS A 1 101 ? 4.361 5.866 -6.037 1.00 98.31 101 HIS A CA 1
ATOM 720 C C . HIS A 1 101 ? 3.006 5.955 -5.324 1.00 98.31 101 HIS A C 1
ATOM 722 O O . HIS A 1 101 ? 2.951 6.284 -4.137 1.00 98.31 101 HIS A O 1
ATOM 728 N N . THR A 1 102 ? 1.914 5.624 -6.022 1.00 97.75 102 THR A N 1
ATOM 729 C CA . THR A 1 102 ? 0.577 5.577 -5.416 1.00 97.75 102 THR A CA 1
ATOM 730 C C . THR A 1 102 ? 0.520 4.551 -4.286 1.00 97.75 102 THR A C 1
ATOM 732 O O . THR A 1 102 ? 0.093 4.888 -3.184 1.00 97.75 102 THR A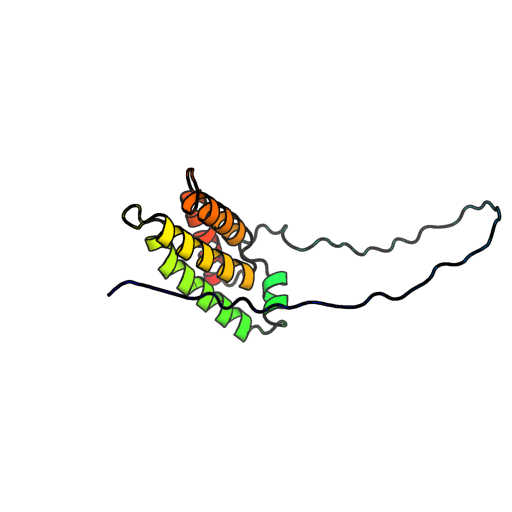 O 1
ATOM 735 N N . LEU A 1 103 ? 1.011 3.329 -4.517 1.00 97.88 103 LEU A N 1
ATOM 736 C CA . LEU A 1 103 ? 1.024 2.275 -3.500 1.00 97.88 103 LEU A CA 1
ATOM 737 C C . LEU A 1 103 ? 1.847 2.671 -2.264 1.00 97.88 103 LEU A C 1
ATOM 739 O O . LEU A 1 103 ? 1.416 2.434 -1.137 1.00 97.88 103 LEU A O 1
ATOM 743 N N . LYS A 1 104 ? 3.000 3.322 -2.462 1.00 97.50 104 LYS A N 1
ATOM 744 C CA . LYS A 1 104 ? 3.849 3.853 -1.386 1.00 97.50 104 LYS A CA 1
ATOM 745 C C . LYS A 1 104 ? 3.096 4.855 -0.509 1.00 97.50 104 LYS A C 1
ATOM 747 O O . LYS A 1 104 ? 3.213 4.793 0.716 1.00 97.50 104 LYS A O 1
ATOM 752 N N . GLY A 1 105 ? 2.350 5.769 -1.132 1.00 96.31 105 GLY A N 1
ATOM 753 C CA . GLY A 1 105 ? 1.535 6.761 -0.431 1.00 96.31 105 GLY A CA 1
ATOM 754 C C . GLY A 1 105 ? 0.425 6.109 0.391 1.00 96.31 105 GLY A C 1
ATOM 755 O O . GLY A 1 105 ? 0.316 6.366 1.587 1.00 96.31 105 GLY A O 1
ATOM 756 N N . SER A 1 106 ? -0.334 5.196 -0.219 1.00 95.88 106 SER A N 1
ATOM 757 C CA . SER A 1 106 ? -1.397 4.462 0.475 1.00 95.88 106 SER A CA 1
ATOM 758 C C . SER A 1 106 ? -0.866 3.618 1.637 1.00 95.88 106 SER A C 1
ATOM 760 O O . SER A 1 106 ? -1.481 3.584 2.696 1.00 95.88 106 SER A O 1
ATOM 762 N N . ALA A 1 107 ? 0.294 2.973 1.473 1.00 96.62 107 ALA A N 1
ATOM 763 C CA . ALA A 1 107 ? 0.918 2.168 2.521 1.00 96.62 107 ALA A CA 1
ATOM 764 C C . ALA A 1 107 ? 1.351 3.001 3.739 1.00 96.62 107 ALA A C 1
ATOM 766 O O . ALA A 1 107 ? 1.229 2.530 4.869 1.00 96.62 107 ALA A O 1
ATOM 767 N N . ALA A 1 108 ? 1.821 4.235 3.522 1.00 94.31 108 ALA A N 1
ATOM 768 C CA . ALA A 1 108 ? 2.169 5.144 4.614 1.00 94.31 108 ALA A CA 1
ATOM 769 C C . ALA A 1 108 ? 0.938 5.505 5.457 1.00 94.31 108 ALA A C 1
ATOM 771 O O . ALA A 1 108 ? 1.009 5.463 6.680 1.00 94.31 108 ALA A O 1
ATOM 772 N N . GLY A 1 109 ? -0.196 5.780 4.804 1.00 91.69 109 GLY A N 1
ATOM 773 C CA . GLY A 1 109 ? -1.439 6.168 5.475 1.00 91.69 109 GLY A CA 1
ATOM 774 C C . GLY A 1 109 ? -2.113 5.063 6.291 1.00 91.69 109 GLY A C 1
ATOM 775 O O . GLY A 1 109 ? -3.067 5.342 7.003 1.00 91.69 109 GLY A O 1
ATOM 776 N N . VAL A 1 110 ? -1.659 3.811 6.191 1.00 95.06 110 VAL A N 1
ATOM 777 C CA . VAL A 1 110 ? -2.231 2.688 6.956 1.00 95.06 110 VAL A CA 1
ATOM 778 C C . VAL A 1 110 ? -1.222 1.996 7.866 1.00 95.06 110 VAL A C 1
ATOM 780 O O . VAL A 1 110 ? -1.548 0.969 8.441 1.00 95.06 110 VAL A O 1
ATOM 783 N N . GLY A 1 111 ? 0.017 2.489 7.958 1.00 94.81 111 GLY A N 1
ATOM 784 C CA . GLY A 1 111 ? 1.064 1.824 8.742 1.00 94.81 111 GLY A CA 1
ATOM 785 C C . GLY A 1 111 ? 1.612 0.532 8.113 1.00 94.81 111 GLY A C 1
ATOM 786 O O . GLY A 1 111 ? 2.195 -0.294 8.812 1.00 94.81 111 GLY A O 1
ATOM 787 N N . ALA A 1 112 ? 1.468 0.323 6.798 1.00 96.62 112 ALA A N 1
ATOM 788 C CA . ALA A 1 112 ? 2.000 -0.855 6.099 1.00 96.62 112 ALA A CA 1
ATOM 789 C C . ALA A 1 112 ? 3.499 -0.695 5.773 1.00 96.62 112 ALA A C 1
ATOM 791 O O . ALA A 1 112 ? 3.896 -0.599 4.606 1.00 96.62 112 ALA A O 1
ATOM 792 N N . ALA A 1 113 ? 4.349 -0.652 6.801 1.00 95.50 113 ALA A N 1
ATOM 793 C CA . ALA A 1 113 ? 5.758 -0.260 6.687 1.00 95.50 113 ALA A CA 1
ATOM 794 C C . ALA A 1 113 ? 6.555 -1.075 5.648 1.00 95.50 113 ALA A C 1
ATOM 796 O O . ALA A 1 113 ? 7.311 -0.510 4.852 1.00 95.50 113 ALA A O 1
ATOM 797 N N . ARG A 1 114 ? 6.354 -2.399 5.592 1.00 96.62 114 ARG A N 1
ATOM 798 C CA . ARG A 1 114 ? 7.053 -3.264 4.624 1.00 96.62 114 ARG A CA 1
ATOM 799 C C . ARG A 1 114 ? 6.624 -2.991 3.181 1.00 96.62 114 ARG A C 1
ATOM 801 O O . ARG A 1 114 ? 7.478 -2.930 2.299 1.00 96.62 114 ARG A O 1
ATOM 808 N N . VAL A 1 115 ? 5.327 -2.776 2.948 1.00 97.94 115 VAL A N 1
ATOM 809 C CA . VAL A 1 115 ? 4.799 -2.396 1.626 1.00 97.94 115 VAL A CA 1
ATOM 810 C C . VAL A 1 115 ? 5.343 -1.029 1.222 1.00 97.94 115 VAL A C 1
ATOM 812 O O . VAL A 1 115 ? 5.817 -0.871 0.101 1.00 97.94 115 VAL A O 1
ATOM 815 N N . HIS A 1 116 ? 5.344 -0.064 2.145 1.00 97.94 116 HIS A N 1
ATOM 816 C CA . HIS A 1 116 ? 5.885 1.273 1.910 1.00 97.94 116 HIS A CA 1
ATOM 817 C C . HIS A 1 116 ? 7.358 1.226 1.475 1.00 97.94 116 HIS A C 1
ATOM 819 O O . HIS A 1 116 ? 7.717 1.804 0.447 1.00 97.94 116 HIS A O 1
ATOM 825 N N . ALA A 1 117 ? 8.198 0.494 2.214 1.00 97.81 117 ALA A N 1
ATOM 826 C CA . ALA A 1 117 ? 9.622 0.374 1.918 1.00 97.81 117 ALA A CA 1
ATOM 827 C C . ALA A 1 117 ? 9.877 -0.268 0.543 1.00 97.81 117 ALA A C 1
ATOM 829 O O . ALA A 1 117 ? 10.630 0.271 -0.269 1.00 97.81 117 ALA A O 1
ATOM 830 N N . LEU A 1 118 ? 9.216 -1.390 0.246 1.00 98.25 118 LEU A N 1
ATOM 831 C CA . LEU A 1 118 ? 9.389 -2.095 -1.026 1.00 98.25 118 LEU A CA 1
ATOM 832 C C . LEU A 1 118 ? 8.837 -1.297 -2.212 1.00 98.25 118 LEU A C 1
ATOM 834 O O . LEU A 1 118 ? 9.472 -1.259 -3.266 1.00 98.25 118 LEU A O 1
ATOM 838 N N . ALA A 1 119 ? 7.713 -0.596 -2.038 1.00 98.25 119 ALA A N 1
ATOM 839 C CA . ALA A 1 119 ? 7.162 0.291 -3.057 1.00 98.25 119 ALA A CA 1
ATOM 840 C C . ALA A 1 119 ? 8.106 1.470 -3.353 1.00 98.25 119 ALA A C 1
ATOM 842 O O . ALA A 1 119 ? 8.295 1.816 -4.517 1.00 98.25 119 ALA A O 1
ATOM 843 N N . ALA A 1 120 ? 8.764 2.040 -2.337 1.00 98.44 120 ALA A N 1
ATOM 844 C CA . ALA A 1 120 ? 9.761 3.095 -2.525 1.00 98.44 120 ALA A CA 1
ATOM 845 C C . ALA A 1 120 ? 10.996 2.609 -3.308 1.00 98.44 120 ALA A C 1
ATOM 847 O O . ALA A 1 120 ? 11.490 3.307 -4.204 1.00 98.44 120 ALA A O 1
ATOM 848 N N . VAL A 1 121 ? 11.479 1.396 -3.015 1.00 98.25 121 VAL A N 1
ATOM 849 C CA . VAL A 1 121 ? 12.571 0.776 -3.780 1.00 98.25 121 VAL A CA 1
ATOM 850 C C . VAL A 1 121 ? 12.126 0.498 -5.217 1.00 98.25 121 VAL A C 1
ATOM 852 O O . VAL A 1 121 ? 12.843 0.858 -6.151 1.00 98.25 121 VAL A O 1
ATOM 855 N N . ALA A 1 122 ? 10.942 -0.088 -5.413 1.00 98.00 122 ALA A N 1
ATOM 856 C CA . ALA A 1 122 ? 10.393 -0.362 -6.738 1.00 98.00 122 ALA A CA 1
ATOM 857 C C . ALA A 1 122 ? 10.234 0.920 -7.568 1.00 98.00 122 ALA A C 1
ATOM 859 O O . ALA A 1 122 ? 10.725 0.964 -8.693 1.00 98.00 122 ALA A O 1
ATOM 860 N N . GLU A 1 123 ? 9.644 1.983 -7.008 1.00 98.44 123 GLU A N 1
ATOM 861 C CA . GLU A 1 123 ? 9.513 3.292 -7.663 1.00 98.44 123 GLU A CA 1
ATOM 862 C C . GLU A 1 123 ? 10.878 3.804 -8.139 1.00 98.44 123 GLU A C 1
ATOM 864 O O . GLU A 1 123 ? 11.044 4.151 -9.309 1.00 98.44 123 GLU A O 1
ATOM 869 N N . THR A 1 124 ? 11.881 3.785 -7.259 1.00 98.12 124 THR A N 1
ATOM 870 C CA . THR A 1 124 ? 13.229 4.280 -7.571 1.00 98.12 124 THR A CA 1
ATOM 871 C C . THR A 1 124 ? 13.870 3.493 -8.720 1.00 98.12 124 THR A C 1
ATOM 873 O O . THR A 1 124 ? 14.416 4.083 -9.653 1.00 98.12 124 THR A O 1
ATOM 876 N N . ARG A 1 125 ? 13.775 2.157 -8.693 1.00 97.56 125 ARG A N 1
ATOM 877 C CA . ARG A 1 125 ? 14.343 1.266 -9.724 1.00 97.56 125 ARG A CA 1
ATOM 878 C C . ARG A 1 125 ? 13.598 1.331 -11.056 1.00 97.56 125 ARG A C 1
ATOM 880 O O . ARG A 1 125 ? 14.202 1.116 -12.103 1.00 97.56 125 ARG A O 1
ATOM 887 N N . LEU A 1 126 ? 12.297 1.611 -11.026 1.00 96.88 126 LEU A N 1
ATOM 888 C CA . LEU A 1 126 ? 11.474 1.763 -12.225 1.00 96.88 126 LEU A CA 1
ATOM 889 C C . LEU A 1 126 ? 11.682 3.129 -12.899 1.00 96.88 126 LEU A C 1
ATOM 891 O O . LEU A 1 126 ? 11.652 3.182 -14.126 1.00 96.88 126 LEU A O 1
ATOM 895 N N . ARG A 1 127 ? 11.929 4.208 -12.134 1.00 96.50 127 ARG A N 1
ATOM 896 C CA . ARG A 1 127 ? 12.275 5.536 -12.691 1.00 96.50 127 ARG A CA 1
ATOM 897 C C . ARG A 1 127 ? 13.711 5.620 -13.201 1.00 96.50 127 ARG A C 1
ATOM 899 O O . ARG A 1 127 ? 13.977 6.367 -14.136 1.00 96.50 127 ARG A O 1
ATOM 906 N N . GLY A 1 128 ? 14.625 4.915 -12.544 1.00 94.88 128 GLY A N 1
ATOM 907 C CA . GLY A 1 128 ? 16.023 4.833 -12.940 1.00 94.88 128 GLY A CA 1
ATOM 908 C C . GLY A 1 128 ? 16.336 3.508 -13.621 1.00 94.88 128 GLY A C 1
ATOM 909 O O . GLY A 1 128 ? 15.629 3.047 -14.516 1.00 94.88 128 GLY A O 1
ATOM 910 N N . GLU A 1 129 ? 17.415 2.890 -13.155 1.00 86.25 129 GLU A N 1
ATOM 911 C CA . GLU A 1 129 ? 17.924 1.633 -13.685 1.00 86.25 129 GLU A CA 1
ATOM 912 C C . GLU A 1 129 ? 17.985 0.552 -12.593 1.00 86.25 129 GLU A C 1
ATOM 914 O O . GLU A 1 129 ? 18.132 0.820 -11.392 1.00 86.25 129 GLU A O 1
ATOM 919 N N . GLY A 1 130 ? 17.892 -0.705 -13.029 1.00 91.44 130 GLY A N 1
ATOM 920 C CA . GLY A 1 130 ? 17.985 -1.888 -12.176 1.00 91.44 130 GLY A CA 1
ATOM 921 C C . GLY A 1 130 ? 16.685 -2.682 -12.044 1.00 91.44 130 GLY A C 1
ATOM 922 O O . GLY A 1 130 ? 15.626 -2.310 -12.559 1.00 91.44 130 GLY A O 1
ATOM 923 N N . GLN A 1 131 ? 16.796 -3.821 -11.361 1.00 93.00 131 GLN A N 1
ATOM 924 C CA . GLN A 1 131 ? 15.684 -4.725 -11.082 1.00 93.00 131 GLN A CA 1
ATOM 925 C C . GLN A 1 131 ? 14.855 -4.178 -9.912 1.00 93.00 131 GLN A C 1
ATOM 927 O O . GLN A 1 131 ? 15.404 -3.861 -8.856 1.00 93.00 131 GLN A O 1
ATOM 932 N N . ALA A 1 132 ? 13.541 -4.065 -10.100 1.00 95.00 132 ALA A N 1
ATOM 933 C CA . ALA A 1 132 ? 12.617 -3.748 -9.016 1.00 95.00 132 ALA A CA 1
ATOM 934 C C . ALA A 1 132 ? 12.277 -5.030 -8.220 1.00 95.00 132 ALA A C 1
ATOM 936 O O . ALA A 1 132 ? 12.078 -6.071 -8.852 1.00 95.00 132 ALA A O 1
ATOM 937 N N . PRO A 1 133 ? 12.178 -4.971 -6.877 1.00 96.38 133 PRO A N 1
ATOM 938 C CA . PRO A 1 133 ? 11.852 -6.116 -6.015 1.00 96.38 133 PRO A CA 1
ATOM 939 C C . PRO A 1 133 ? 10.341 -6.397 -6.023 1.00 96.38 133 PRO A C 1
ATOM 941 O O . PRO A 1 133 ? 9.632 -6.191 -5.040 1.00 96.38 133 PRO A O 1
ATOM 944 N N . LEU A 1 134 ? 9.810 -6.744 -7.195 1.00 96.88 134 LEU A N 1
ATOM 945 C CA . LEU A 1 134 ? 8.365 -6.865 -7.400 1.00 96.88 134 LEU A CA 1
ATOM 946 C C . LEU A 1 134 ? 7.786 -8.098 -6.715 1.00 96.88 134 LEU A C 1
ATOM 948 O O . LEU A 1 134 ? 6.652 -8.035 -6.260 1.00 96.88 134 LEU A O 1
ATOM 952 N N . ASP A 1 135 ? 8.551 -9.185 -6.639 1.00 97.44 135 ASP A N 1
ATOM 953 C CA . ASP A 1 135 ? 8.117 -10.426 -5.998 1.00 97.44 135 ASP A CA 1
ATOM 954 C C . ASP A 1 135 ? 7.966 -10.218 -4.487 1.00 97.44 135 ASP A C 1
ATOM 956 O O . ASP A 1 135 ? 6.901 -10.452 -3.918 1.00 97.44 135 ASP A O 1
ATOM 960 N N . GLU A 1 136 ? 8.973 -9.608 -3.855 1.00 97.75 136 GLU A N 1
ATOM 961 C CA . GLU A 1 136 ? 8.905 -9.238 -2.443 1.00 97.75 136 GLU A CA 1
ATOM 962 C C . GLU A 1 136 ? 7.781 -8.231 -2.163 1.00 97.75 136 GLU A C 1
ATOM 964 O O . GLU A 1 136 ? 7.135 -8.294 -1.114 1.00 97.75 136 GLU A O 1
ATOM 969 N N . LEU A 1 137 ? 7.542 -7.289 -3.083 1.00 97.81 137 LEU A N 1
ATOM 970 C CA . LEU A 1 137 ? 6.446 -6.329 -2.961 1.00 97.81 137 LEU A CA 1
ATOM 971 C C . LEU A 1 137 ? 5.080 -7.017 -3.046 1.00 97.81 137 LEU A C 1
ATOM 973 O O . LEU A 1 137 ? 4.185 -6.666 -2.278 1.00 97.81 137 LEU A O 1
ATOM 977 N N . VAL A 1 138 ? 4.918 -7.994 -3.942 1.00 98.19 138 VAL A N 1
ATOM 978 C CA . VAL A 1 138 ? 3.700 -8.809 -4.039 1.00 98.19 138 VAL A CA 1
ATOM 979 C C . VAL A 1 138 ? 3.461 -9.552 -2.729 1.00 98.19 138 VAL A C 1
ATOM 981 O O . VAL A 1 138 ? 2.386 -9.397 -2.150 1.00 98.19 138 VAL A O 1
ATOM 984 N N . ASP A 1 139 ? 4.461 -10.269 -2.210 1.00 97.94 139 ASP A N 1
ATOM 985 C CA . ASP A 1 139 ? 4.340 -11.011 -0.948 1.00 97.94 139 ASP A CA 1
ATOM 986 C C . ASP A 1 139 ? 3.937 -10.095 0.222 1.00 97.94 139 ASP A C 1
ATOM 988 O O . ASP A 1 139 ? 2.995 -10.385 0.967 1.00 97.94 139 ASP A O 1
ATOM 992 N N . ALA A 1 140 ? 4.575 -8.925 0.326 1.00 97.38 140 ALA A N 1
ATOM 993 C CA . ALA A 1 140 ? 4.258 -7.942 1.356 1.00 97.38 140 ALA A CA 1
ATOM 994 C C . ALA A 1 140 ? 2.827 -7.391 1.231 1.00 97.38 140 ALA A C 1
ATOM 996 O O . ALA A 1 140 ? 2.132 -7.247 2.241 1.00 97.38 140 ALA A O 1
ATOM 997 N N . VAL A 1 141 ? 2.367 -7.093 0.010 1.00 97.81 141 VAL A N 1
ATOM 998 C CA . VAL A 1 141 ? 0.994 -6.623 -0.231 1.00 97.81 141 VAL A CA 1
ATOM 999 C C . VAL A 1 141 ? -0.011 -7.713 0.119 1.00 97.81 141 VAL A C 1
ATOM 1001 O O . VAL A 1 141 ? -1.006 -7.436 0.787 1.00 97.81 141 VAL A O 1
ATOM 1004 N N . GLU A 1 142 ? 0.239 -8.959 -0.271 1.00 97.44 142 GLU A N 1
ATOM 1005 C CA . GLU A 1 142 ? -0.646 -10.061 0.084 1.00 97.44 142 GLU A CA 1
ATOM 1006 C C . GLU A 1 142 ? -0.702 -10.306 1.596 1.00 97.44 142 GLU A C 1
ATOM 1008 O O . GLU A 1 142 ? -1.783 -10.547 2.139 1.00 97.44 142 GLU A O 1
ATOM 1013 N N . ALA A 1 143 ? 0.432 -10.221 2.296 1.00 96.25 143 ALA A N 1
ATOM 1014 C CA . ALA A 1 143 ? 0.476 -10.317 3.751 1.00 96.25 143 ALA A CA 1
ATOM 1015 C C . ALA A 1 143 ? -0.370 -9.215 4.411 1.00 96.25 143 ALA A C 1
ATOM 1017 O O . ALA A 1 143 ? -1.180 -9.510 5.295 1.00 96.25 143 ALA A O 1
ATOM 1018 N N . ALA A 1 144 ? -0.256 -7.972 3.933 1.00 96.00 144 ALA A N 1
ATOM 1019 C CA . ALA A 1 144 ? -1.075 -6.856 4.400 1.00 96.00 144 ALA A CA 1
ATOM 1020 C C . ALA A 1 144 ? -2.573 -7.092 4.130 1.00 96.00 144 ALA A C 1
ATOM 1022 O O . ALA A 1 144 ? -3.394 -6.959 5.036 1.00 96.00 144 ALA A O 1
ATOM 1023 N N . LEU A 1 145 ? -2.943 -7.540 2.924 1.00 96.62 145 LEU A N 1
ATOM 1024 C CA . LEU A 1 145 ? -4.331 -7.875 2.579 1.00 96.62 145 LEU A CA 1
ATOM 1025 C C . LEU A 1 145 ? -4.902 -8.993 3.464 1.00 96.62 145 LEU A C 1
ATOM 1027 O O . LEU A 1 145 ? -6.062 -8.919 3.878 1.00 96.62 145 LEU A O 1
ATOM 1031 N N . ARG A 1 146 ? -4.094 -10.013 3.782 1.00 96.25 146 ARG A N 1
ATOM 1032 C CA . ARG A 1 146 ? -4.465 -11.097 4.705 1.00 96.25 146 ARG A CA 1
ATOM 1033 C C . ARG A 1 146 ? -4.685 -10.582 6.131 1.00 96.25 146 ARG A C 1
ATOM 1035 O O . ARG A 1 146 ? -5.603 -11.055 6.799 1.00 96.25 146 ARG A O 1
ATOM 1042 N N . ALA A 1 147 ? -3.886 -9.627 6.608 1.00 93.56 147 ALA A N 1
ATOM 1043 C CA . ALA A 1 147 ? -4.083 -9.022 7.928 1.00 93.56 147 ALA A CA 1
ATOM 1044 C C . ALA A 1 147 ? -5.353 -8.166 7.994 1.00 93.56 147 ALA A C 1
ATOM 1046 O O . ALA A 1 147 ? -6.137 -8.335 8.928 1.00 93.56 147 ALA A O 1
ATOM 1047 N N . VAL A 1 148 ? -5.608 -7.350 6.965 1.00 93.62 148 VAL A N 1
ATOM 1048 C CA . VAL A 1 148 ? -6.844 -6.558 6.846 1.00 93.62 148 VAL A CA 1
ATOM 1049 C C . VAL A 1 148 ? -8.077 -7.462 6.860 1.00 93.62 148 VAL A C 1
ATOM 1051 O O . VAL A 1 148 ? -9.005 -7.228 7.628 1.00 93.62 148 VAL A O 1
ATOM 1054 N N . ALA A 1 149 ? -8.079 -8.538 6.064 1.00 92.69 149 ALA A N 1
ATOM 1055 C CA . ALA A 1 149 ? -9.202 -9.476 6.006 1.00 92.69 149 ALA A CA 1
ATOM 1056 C C . ALA A 1 149 ? -9.440 -10.219 7.333 1.00 92.69 149 ALA A C 1
ATOM 1058 O O . ALA A 1 149 ? -10.578 -10.540 7.666 1.00 92.69 149 ALA A O 1
ATOM 1059 N N . ALA A 1 150 ? -8.375 -10.483 8.094 1.00 89.44 150 ALA A N 1
ATOM 1060 C CA . ALA A 1 150 ? -8.453 -11.138 9.396 1.00 89.44 150 ALA A CA 1
ATOM 1061 C C . ALA A 1 150 ? -8.802 -10.179 10.550 1.00 89.44 150 ALA A C 1
ATOM 1063 O O . ALA A 1 150 ? -8.923 -10.638 11.684 1.00 89.44 150 ALA A O 1
ATOM 1064 N N . GLY A 1 151 ? -8.908 -8.867 10.298 1.00 84.75 151 GLY A N 1
ATOM 1065 C CA . GLY A 1 151 ? -9.076 -7.860 11.351 1.00 84.75 151 GLY A CA 1
ATOM 1066 C C . GLY A 1 151 ? -7.878 -7.763 12.302 1.00 84.75 151 GLY A C 1
ATOM 1067 O O . GLY A 1 151 ? -8.038 -7.343 13.442 1.00 84.75 151 GLY A O 1
ATOM 1068 N N . ARG A 1 152 ? -6.688 -8.182 11.851 1.00 76.56 152 ARG A N 1
ATOM 1069 C CA . ARG A 1 152 ? -5.426 -8.149 12.615 1.00 76.56 152 ARG A CA 1
ATOM 1070 C C . ARG A 1 152 ? -4.599 -6.905 12.276 1.00 76.56 152 ARG A C 1
ATOM 1072 O O . ARG A 1 152 ? -3.380 -6.995 12.175 1.00 76.56 152 ARG A O 1
ATOM 1079 N N . ALA A 1 153 ? -5.291 -5.806 11.995 1.00 70.19 153 ALA A N 1
ATOM 1080 C CA . ALA A 1 153 ? -4.719 -4.512 11.652 1.00 70.19 153 ALA A CA 1
ATOM 1081 C C . ALA A 1 153 ? -4.821 -3.549 12.834 1.00 70.19 153 ALA A C 1
ATOM 1083 O O . ALA A 1 153 ? -5.776 -3.676 13.644 1.00 70.19 153 ALA A O 1
#

Secondary structure (DSSP, 8-state):
--------------------------------------------S--S--SS-HHHHHHHHTT-HHHHHHHHHHHHHHHHHHHHHHH-TTS-HHHHHHHHHHHHHHHHTTT-HHHHHHHHHHHHHHHSSS---HHHHHHHHHHHHHHHHTT--

Sequence (153 aa):
MVTDPAAHRLHIVPQGRGPARSPAGESGGELCGSDPQSPENTESGGADGSPIDRAALDAQTGGDIDLAREVLALFAGQCRSLLPRLTDPALPRSERADLAHTLKGSAAGVGAARVHALAAVAETRLRGEGQAPLDELVDAVEAALRAVAAGRA